Protein AF-A0A1R4K329-F1 (afdb_monomer_lite)

Secondary structure (DSSP, 8-state):
-HHHHHHHHHHHHHHHHHHHHHHHHTT----HHHHHHHHHHHHHHHHHHHHHHHHHHHHHHHSS--

Foldseek 3Di:
DVVVVVVLVVVLVVVLVVLVVVCVVVVHDRPVVVSVVVSVVVVVVVVVVVVVVVVVVVVVVVPDDD

Structure (mmCIF, N/CA/C/O backbone):
data_AF-A0A1R4K329-F1
#
_entry.id   AF-A0A1R4K329-F1
#
loop_
_atom_site.group_PDB
_atom_site.id
_atom_site.type_symbol
_atom_site.label_atom_id
_atom_site.label_alt_id
_atom_site.label_comp_id
_atom_site.label_asym_id
_atom_site.label_entity_id
_atom_site.label_seq_id
_atom_site.pdbx_PDB_ins_code
_atom_site.Cartn_x
_atom_site.Cartn_y
_atom_site.Cartn_z
_atom_site.occupancy
_atom_site.B_iso_or_equiv
_atom_site.auth_seq_id
_atom_site.auth_comp_id
_atom_site.auth_asym_id
_atom_site.auth_atom_id
_atom_site.pdbx_PDB_model_num
ATOM 1 N N . MET A 1 1 ? 7.562 -8.911 -15.736 1.00 56.00 1 MET A N 1
ATOM 2 C CA . MET A 1 1 ? 6.229 -8.312 -15.987 1.00 56.00 1 MET A CA 1
ATOM 3 C C . MET A 1 1 ? 5.108 -8.941 -15.154 1.00 56.00 1 MET A C 1
ATOM 5 O O . MET A 1 1 ? 4.619 -8.279 -14.254 1.00 56.00 1 MET A O 1
ATOM 9 N N . TRP A 1 2 ? 4.700 -10.202 -15.378 1.00 59.72 2 TRP A N 1
ATOM 10 C CA . TRP A 1 2 ? 3.598 -10.815 -14.599 1.00 59.72 2 TRP A CA 1
ATOM 11 C C . TRP A 1 2 ? 3.947 -11.087 -13.124 1.00 59.72 2 TRP A C 1
ATOM 13 O O . TRP A 1 2 ? 3.082 -10.994 -12.256 1.00 59.72 2 TRP A O 1
ATOM 23 N N . LYS A 1 3 ? 5.218 -11.402 -12.830 1.00 72.31 3 LYS A N 1
ATOM 24 C CA . LYS A 1 3 ? 5.720 -11.593 -11.457 1.00 72.31 3 LYS A CA 1
ATOM 25 C C . LYS A 1 3 ? 5.724 -10.278 -10.665 1.00 72.31 3 LYS A C 1
ATOM 27 O O . LYS A 1 3 ? 5.240 -10.255 -9.541 1.00 72.31 3 LYS A O 1
ATOM 32 N N . ASP A 1 4 ? 6.166 -9.188 -11.289 1.00 72.88 4 ASP A N 1
ATOM 33 C CA . ASP A 1 4 ? 6.219 -7.854 -10.672 1.00 72.88 4 ASP A CA 1
ATOM 34 C C . ASP A 1 4 ? 4.813 -7.314 -10.392 1.00 72.88 4 ASP A C 1
ATOM 36 O O . ASP A 1 4 ? 4.539 -6.798 -9.312 1.00 72.88 4 ASP A O 1
ATOM 40 N N . LEU A 1 5 ? 3.879 -7.535 -11.325 1.00 73.62 5 LEU A N 1
ATOM 41 C CA . LEU A 1 5 ? 2.476 -7.169 -11.143 1.00 73.62 5 LEU A CA 1
ATOM 42 C C . LEU A 1 5 ? 1.841 -7.923 -9.965 1.00 73.62 5 LEU A C 1
ATOM 44 O O . LEU A 1 5 ? 1.141 -7.320 -9.154 1.00 73.62 5 LEU A O 1
ATOM 48 N N . LYS A 1 6 ? 2.127 -9.225 -9.823 1.00 80.56 6 LYS A N 1
ATOM 49 C CA . LYS A 1 6 ? 1.683 -10.016 -8.663 1.00 80.56 6 LYS A CA 1
ATOM 50 C C . LYS A 1 6 ? 2.223 -9.462 -7.345 1.00 80.56 6 LYS A C 1
ATOM 52 O O . LYS A 1 6 ? 1.476 -9.428 -6.374 1.00 80.56 6 LYS A O 1
ATOM 57 N N . ILE A 1 7 ? 3.481 -9.020 -7.309 1.00 83.75 7 ILE A N 1
ATOM 58 C CA . ILE A 1 7 ? 4.102 -8.442 -6.107 1.00 83.75 7 ILE A CA 1
ATOM 59 C C . ILE A 1 7 ? 3.437 -7.112 -5.735 1.00 83.75 7 ILE A C 1
ATOM 61 O O . ILE A 1 7 ? 3.102 -6.905 -4.571 1.00 83.75 7 ILE A O 1
ATOM 65 N N . ILE A 1 8 ? 3.182 -6.244 -6.716 1.00 80.56 8 ILE A N 1
ATOM 66 C CA . ILE A 1 8 ? 2.508 -4.954 -6.503 1.00 80.56 8 ILE A CA 1
ATOM 67 C C . ILE A 1 8 ? 1.083 -5.165 -5.973 1.00 80.56 8 ILE A C 1
ATOM 69 O O . ILE A 1 8 ? 0.671 -4.524 -5.005 1.00 80.56 8 ILE A O 1
ATOM 73 N N . VAL A 1 9 ? 0.342 -6.106 -6.560 1.00 83.25 9 VAL A N 1
ATOM 74 C CA . VAL A 1 9 ? -1.019 -6.440 -6.118 1.00 83.25 9 VAL A CA 1
ATOM 75 C C . VAL A 1 9 ? -1.007 -7.063 -4.720 1.00 83.25 9 VAL A C 1
ATOM 77 O O . VAL A 1 9 ? -1.790 -6.657 -3.865 1.00 83.25 9 VAL A O 1
ATOM 80 N N . ALA A 1 10 ? -0.098 -8.001 -4.442 1.00 86.88 10 ALA A N 1
ATOM 81 C CA . ALA A 1 10 ? 0.027 -8.606 -3.116 1.00 86.88 10 ALA A CA 1
ATOM 82 C C . ALA A 1 10 ? 0.379 -7.563 -2.042 1.00 86.88 10 ALA A C 1
ATOM 84 O O . ALA A 1 10 ? -0.235 -7.546 -0.977 1.00 86.88 10 ALA A O 1
ATOM 85 N N . SER A 1 11 ? 1.308 -6.651 -2.345 1.00 84.75 11 SER A N 1
ATOM 86 C CA . SER A 1 11 ? 1.664 -5.524 -1.477 1.00 84.75 11 SER A CA 1
ATOM 87 C C . SER A 1 11 ? 0.449 -4.650 -1.155 1.00 84.75 11 SER A C 1
ATOM 89 O O . SER A 1 11 ? 0.222 -4.324 0.012 1.00 84.75 11 SER A O 1
ATOM 91 N N . PHE A 1 12 ? -0.385 -4.342 -2.152 1.00 84.81 12 PHE A N 1
ATOM 92 C CA . PHE A 1 12 ? -1.611 -3.574 -1.945 1.00 84.81 12 PHE A CA 1
ATOM 93 C C . PHE A 1 12 ? -2.569 -4.258 -0.968 1.00 84.81 12 PHE A C 1
ATOM 95 O O . PHE A 1 12 ? -3.031 -3.621 -0.022 1.00 84.81 12 PHE A O 1
ATOM 102 N N . PHE A 1 13 ? -2.815 -5.560 -1.138 1.00 86.88 13 PHE A N 1
ATOM 103 C CA . PHE A 1 13 ? -3.678 -6.318 -0.228 1.00 86.88 13 PHE A CA 1
ATOM 104 C C . PHE A 1 13 ? -3.127 -6.371 1.198 1.00 86.88 13 PHE A C 1
ATOM 106 O O . PHE A 1 13 ? -3.899 -6.239 2.145 1.00 86.88 13 PHE A O 1
ATOM 113 N N . VAL A 1 14 ? -1.808 -6.501 1.369 1.00 89.69 14 VAL A N 1
ATOM 114 C CA . VAL A 1 14 ? -1.171 -6.472 2.695 1.00 89.69 14 VAL A CA 1
ATOM 115 C C . VAL A 1 14 ? -1.371 -5.113 3.367 1.00 89.69 14 VAL A C 1
ATOM 117 O O . VAL A 1 14 ? -1.793 -5.059 4.519 1.00 89.69 14 VAL A O 1
ATOM 120 N N . VAL A 1 15 ? -1.141 -4.008 2.656 1.00 85.50 15 VAL A N 1
ATOM 121 C CA . VAL A 1 15 ? -1.338 -2.652 3.203 1.00 85.50 15 VAL A CA 1
ATOM 122 C C . VAL A 1 15 ? -2.811 -2.385 3.525 1.00 85.50 15 VAL A C 1
ATOM 124 O O . VAL A 1 15 ? -3.118 -1.708 4.512 1.00 85.50 15 VAL A O 1
ATOM 127 N N . LEU A 1 16 ? -3.722 -2.926 2.716 1.00 85.50 16 LEU A N 1
ATOM 128 C CA . LEU A 1 16 ? -5.162 -2.803 2.910 1.00 85.50 16 LEU A CA 1
ATOM 129 C C . LEU A 1 16 ? -5.636 -3.608 4.127 1.00 85.50 16 LEU A C 1
ATOM 131 O O . LEU A 1 16 ? -6.391 -3.079 4.940 1.00 85.50 16 LEU A O 1
ATOM 135 N N . LEU A 1 17 ? -5.122 -4.828 4.311 1.00 88.75 17 LEU A N 1
ATOM 136 C CA . LEU A 1 17 ? -5.358 -5.648 5.502 1.00 88.75 17 LEU A CA 1
ATOM 137 C C . LEU A 1 17 ? -4.781 -5.000 6.761 1.00 88.75 17 LEU A C 1
ATOM 139 O O . LEU A 1 17 ? -5.484 -4.909 7.759 1.00 88.75 17 LEU A O 1
ATOM 143 N N . ILE A 1 18 ? -3.542 -4.498 6.723 1.00 87.62 18 ILE A N 1
ATOM 144 C CA . ILE A 1 18 ? -2.934 -3.809 7.871 1.00 87.62 18 ILE A CA 1
ATOM 145 C C . ILE A 1 18 ? -3.759 -2.578 8.245 1.00 87.62 18 ILE A C 1
ATOM 147 O O . ILE A 1 18 ? -4.076 -2.408 9.419 1.00 87.62 18 ILE A O 1
ATOM 151 N N . ASN A 1 19 ? -4.152 -1.745 7.272 1.00 83.94 19 ASN A N 1
ATOM 152 C CA . ASN A 1 19 ? -4.994 -0.582 7.559 1.00 83.94 19 ASN A CA 1
ATOM 153 C C . ASN A 1 19 ? -6.375 -0.987 8.081 1.00 83.94 19 ASN A C 1
ATOM 155 O O . ASN A 1 19 ? -6.867 -0.334 8.996 1.00 83.94 19 ASN A O 1
ATOM 159 N N . GLY A 1 20 ? -6.989 -2.042 7.538 1.00 84.56 20 GLY A N 1
ATOM 160 C CA . GLY A 1 20 ? -8.281 -2.551 8.002 1.00 84.56 20 GLY A CA 1
ATOM 161 C C . GLY A 1 20 ? -8.213 -3.056 9.443 1.00 84.56 20 GLY A C 1
ATOM 162 O O . GLY A 1 20 ? -9.006 -2.636 10.285 1.00 84.56 20 GLY A O 1
ATOM 163 N N . THR A 1 21 ? -7.208 -3.876 9.753 1.00 87.38 21 THR A N 1
ATOM 164 C CA . THR A 1 21 ? -6.966 -4.413 11.098 1.00 87.38 21 THR A CA 1
ATOM 165 C C . THR A 1 21 ? -6.622 -3.307 12.093 1.00 87.38 21 THR A C 1
ATOM 167 O O . THR A 1 21 ? -7.157 -3.303 13.200 1.00 87.38 21 THR A O 1
ATOM 170 N N . LEU A 1 22 ? -5.796 -2.323 11.712 1.00 85.69 22 LEU A N 1
ATOM 171 C CA . LEU A 1 22 ? -5.536 -1.153 12.558 1.00 85.69 22 LEU A CA 1
ATOM 172 C C . LEU A 1 22 ? -6.808 -0.342 12.797 1.00 85.69 22 LEU A C 1
ATOM 174 O O . LEU A 1 22 ? -7.016 0.130 13.908 1.00 85.69 22 LEU A O 1
ATOM 178 N N . SER A 1 23 ? -7.647 -0.168 11.775 1.00 85.12 23 SER A N 1
ATOM 179 C CA . SER A 1 23 ? -8.908 0.564 11.913 1.00 85.12 23 SER A CA 1
ATOM 180 C C . SER A 1 23 ? -9.844 -0.117 12.901 1.00 85.12 23 SER A C 1
ATOM 182 O O . SER A 1 23 ? -10.447 0.559 13.731 1.00 85.12 23 SER A O 1
ATOM 184 N N . TYR A 1 24 ? -9.910 -1.447 12.837 1.00 85.88 24 TYR A N 1
ATOM 185 C CA . TYR A 1 24 ? -10.676 -2.267 13.765 1.00 85.88 24 TYR A CA 1
ATOM 186 C C . TYR A 1 24 ? -10.130 -2.168 15.199 1.00 85.88 24 TYR A C 1
ATOM 188 O O . TYR A 1 24 ? -10.892 -1.920 16.127 1.00 8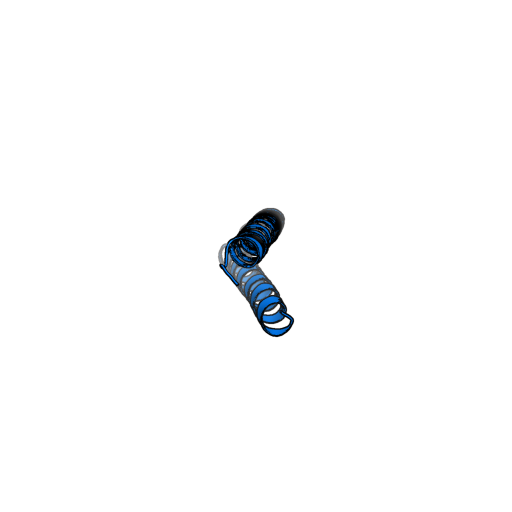5.88 24 TYR A O 1
ATOM 196 N N . LEU A 1 25 ? -8.809 -2.275 15.380 1.00 88.44 25 LEU A N 1
ATOM 197 C CA . LEU A 1 25 ? -8.155 -2.180 16.694 1.00 88.44 25 LEU A CA 1
ATOM 198 C C . LEU A 1 25 ? -8.255 -0.783 17.321 1.00 88.44 25 LEU A C 1
ATOM 200 O O . LEU A 1 25 ? -8.423 -0.659 18.530 1.00 88.44 25 LEU A O 1
ATOM 204 N N . LEU A 1 26 ? -8.135 0.270 16.512 1.00 88.69 26 LEU A N 1
ATOM 205 C CA . LEU A 1 26 ? -8.155 1.664 16.968 1.00 88.69 26 LEU A CA 1
ATOM 206 C C . LEU A 1 26 ? -9.569 2.258 17.000 1.00 88.69 26 LEU A C 1
ATOM 208 O O . LEU A 1 26 ? -9.707 3.447 17.281 1.00 88.69 26 LEU A O 1
ATOM 212 N N . ASN A 1 27 ? -10.601 1.465 16.681 1.00 84.25 27 ASN A N 1
ATOM 213 C CA . ASN A 1 27 ? -11.992 1.913 16.557 1.00 84.25 27 ASN A CA 1
ATOM 214 C C . ASN A 1 27 ? -12.130 3.175 15.677 1.00 84.25 27 ASN A C 1
ATOM 216 O O . ASN A 1 27 ? -12.921 4.082 15.937 1.00 84.25 27 ASN A O 1
ATOM 220 N N . ARG A 1 28 ? -11.285 3.258 14.644 1.00 82.25 28 ARG A N 1
ATOM 221 C CA . ARG A 1 28 ? -11.166 4.411 13.750 1.00 82.25 28 ARG A CA 1
ATOM 222 C C . ARG A 1 28 ? -11.893 4.114 12.450 1.00 82.25 28 ARG A C 1
ATOM 224 O O . ARG A 1 28 ? -11.872 2.984 11.967 1.00 82.25 28 ARG A O 1
ATOM 231 N N . GLU A 1 29 ? -12.450 5.142 11.822 1.00 79.94 29 GLU A N 1
ATOM 232 C CA . GLU A 1 29 ? -13.006 5.024 10.477 1.00 79.94 29 GLU A CA 1
ATOM 233 C C . GLU A 1 29 ? -11.948 4.549 9.472 1.00 79.94 29 GLU A C 1
ATOM 235 O O . GLU A 1 29 ? -10.868 5.142 9.323 1.00 79.94 29 GLU A O 1
ATOM 240 N N . PHE A 1 30 ? -12.276 3.466 8.768 1.00 81.81 30 PHE A N 1
ATOM 241 C CA . PHE A 1 30 ? -11.407 2.877 7.762 1.00 81.81 30 PHE A CA 1
ATOM 242 C C . PHE A 1 30 ? -11.453 3.704 6.480 1.00 81.81 30 PHE A C 1
ATOM 244 O O . PHE A 1 30 ? -12.346 3.578 5.642 1.00 81.81 30 PHE A O 1
ATOM 251 N N . LYS A 1 31 ? -10.450 4.567 6.315 1.00 80.31 31 LYS A N 1
ATOM 252 C CA . LYS A 1 31 ? -10.299 5.425 5.135 1.00 80.31 31 LYS A CA 1
ATOM 253 C C . LYS A 1 31 ? -9.637 4.672 3.978 1.00 80.31 31 LYS A C 1
ATOM 255 O O . LYS A 1 31 ? -8.535 5.014 3.554 1.00 80.31 31 LYS A O 1
ATOM 260 N N . TRP A 1 32 ? -10.333 3.670 3.447 1.00 79.12 32 TRP A N 1
ATOM 261 C CA . TRP A 1 32 ? -9.897 2.858 2.300 1.00 79.12 32 TRP A CA 1
ATOM 262 C C . TRP A 1 32 ? -9.547 3.685 1.054 1.00 79.12 32 TRP A C 1
ATOM 264 O O . TRP A 1 32 ? -8.650 3.329 0.290 1.00 79.12 32 TRP A O 1
ATOM 274 N N . TRP A 1 33 ? -10.198 4.840 0.892 1.00 80.81 33 TRP A N 1
ATOM 275 C CA . TRP A 1 33 ? -9.931 5.809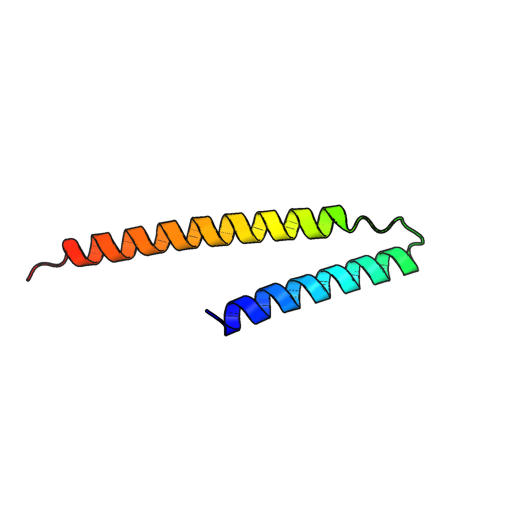 -0.170 1.00 80.81 33 TRP A CA 1
ATOM 276 C C . TRP A 1 33 ? -8.482 6.318 -0.188 1.00 80.81 33 TRP A C 1
ATOM 278 O O . TRP A 1 33 ? -7.936 6.561 -1.261 1.00 80.81 33 TRP A O 1
ATOM 288 N N . ILE A 1 34 ? -7.831 6.443 0.977 1.00 81.25 34 ILE A N 1
ATOM 289 C CA . ILE A 1 34 ? -6.421 6.863 1.068 1.00 81.25 34 ILE A CA 1
ATOM 290 C C . ILE A 1 34 ? -5.519 5.765 0.506 1.00 81.25 34 ILE A C 1
ATOM 292 O O . ILE A 1 34 ? -4.606 6.037 -0.271 1.00 81.25 34 ILE A O 1
ATOM 296 N N . THR A 1 35 ? -5.801 4.513 0.864 1.00 81.12 35 THR A N 1
ATOM 297 C CA . THR A 1 35 ? -5.052 3.345 0.393 1.00 81.12 35 THR A CA 1
ATOM 298 C C . THR A 1 35 ? -5.167 3.202 -1.125 1.00 81.12 35 THR A C 1
ATOM 300 O O . THR A 1 35 ? -4.162 2.993 -1.803 1.00 81.12 35 THR A O 1
ATOM 303 N N . VAL A 1 36 ? -6.372 3.400 -1.672 1.00 83.88 36 VAL A N 1
ATOM 304 C CA . VAL A 1 36 ? -6.624 3.410 -3.122 1.00 83.88 36 VAL A CA 1
ATOM 305 C C . VAL A 1 36 ? -5.912 4.578 -3.811 1.00 83.88 36 VAL A C 1
ATOM 307 O O . VAL A 1 36 ? -5.278 4.374 -4.845 1.00 83.88 36 VAL A O 1
ATOM 310 N N . GLY A 1 37 ? -5.955 5.782 -3.233 1.00 86.56 37 GLY A N 1
ATOM 311 C CA . GLY A 1 37 ? -5.278 6.960 -3.782 1.00 86.56 37 GLY A CA 1
ATOM 312 C C . GLY A 1 37 ? -3.762 6.779 -3.893 1.00 86.56 37 GLY A C 1
ATOM 313 O O . GLY A 1 37 ? -3.181 7.063 -4.941 1.00 86.56 37 GLY A O 1
ATOM 314 N N . ILE A 1 38 ? -3.128 6.226 -2.854 1.00 83.50 38 ILE A N 1
ATOM 315 C CA . ILE A 1 38 ? -1.690 5.913 -2.861 1.00 83.50 38 ILE A CA 1
ATOM 316 C C . ILE A 1 38 ? -1.368 4.866 -3.932 1.00 83.50 38 ILE A C 1
ATOM 318 O O . ILE A 1 38 ? -0.387 5.012 -4.661 1.00 83.50 38 ILE A O 1
ATOM 322 N N . PHE A 1 39 ? -2.203 3.835 -4.072 1.00 84.50 39 PHE A N 1
ATOM 323 C CA . PHE A 1 39 ? -1.985 2.777 -5.057 1.00 84.50 39 PHE A CA 1
ATOM 324 C C . PHE A 1 39 ? -2.098 3.270 -6.501 1.00 84.50 39 PHE A C 1
ATOM 326 O O . PHE A 1 39 ? -1.254 2.941 -7.339 1.00 84.50 39 PHE A O 1
ATOM 333 N N . LEU A 1 40 ? -3.107 4.094 -6.793 1.00 86.31 40 LEU A N 1
ATOM 334 C CA . LEU A 1 40 ? -3.272 4.714 -8.107 1.00 86.31 40 LEU A CA 1
ATOM 335 C C . LEU A 1 40 ? -2.112 5.659 -8.424 1.00 86.31 40 LEU A C 1
ATOM 337 O O . LEU A 1 40 ? -1.564 5.591 -9.524 1.00 86.31 40 LEU A O 1
ATOM 341 N N . GLY A 1 41 ? -1.690 6.478 -7.456 1.00 87.12 41 GLY A N 1
ATOM 342 C CA . GLY A 1 41 ? -0.522 7.347 -7.599 1.00 87.12 41 GLY A CA 1
ATOM 343 C C . GLY A 1 41 ? 0.744 6.551 -7.910 1.00 87.12 41 GLY A C 1
ATOM 344 O O . GLY A 1 41 ? 1.420 6.826 -8.901 1.00 87.12 41 GLY A O 1
ATOM 345 N N . PHE A 1 42 ? 1.025 5.507 -7.129 1.00 84.44 42 PHE A N 1
ATOM 346 C CA . PHE A 1 42 ? 2.185 4.643 -7.344 1.00 84.44 42 PHE A CA 1
ATOM 347 C C . PHE A 1 42 ? 2.148 3.957 -8.717 1.00 84.44 42 PHE A C 1
ATOM 349 O O . PHE A 1 42 ? 3.144 3.958 -9.436 1.00 84.44 42 PHE A O 1
ATOM 356 N N . THR A 1 43 ? 0.986 3.435 -9.120 1.00 83.62 43 THR A N 1
ATOM 357 C CA . THR A 1 43 ? 0.790 2.802 -10.435 1.00 83.62 43 THR A CA 1
ATOM 358 C C . THR A 1 43 ? 1.031 3.791 -11.575 1.00 83.62 43 THR A C 1
ATOM 360 O O . THR A 1 43 ? 1.703 3.459 -12.552 1.00 83.62 43 THR A O 1
ATOM 363 N N . PHE A 1 44 ? 0.526 5.019 -11.447 1.00 87.00 44 PHE A N 1
ATOM 364 C CA . PHE A 1 44 ? 0.701 6.068 -12.447 1.00 87.00 44 PHE A CA 1
ATOM 365 C C . PHE A 1 44 ? 2.175 6.475 -12.590 1.00 87.00 44 PHE A C 1
ATOM 367 O O . PHE A 1 44 ? 2.697 6.523 -13.705 1.00 87.00 44 PHE A O 1
ATOM 374 N N . PHE A 1 45 ? 2.874 6.684 -11.471 1.00 84.00 45 PHE A N 1
ATOM 375 C CA . PHE A 1 45 ? 4.310 6.979 -11.469 1.00 84.00 45 PHE A CA 1
ATOM 376 C C . PHE A 1 45 ? 5.146 5.825 -12.027 1.00 84.00 45 PHE A C 1
ATOM 378 O O . PHE A 1 45 ? 6.038 6.064 -12.841 1.00 84.00 45 PHE A O 1
ATOM 385 N N . TYR A 1 46 ? 4.834 4.582 -11.653 1.00 79.69 46 TYR A N 1
ATOM 386 C CA . TYR A 1 46 ? 5.493 3.394 -12.195 1.00 79.69 46 TYR A CA 1
ATOM 387 C C . TYR A 1 46 ? 5.325 3.316 -13.717 1.00 79.69 46 TYR A C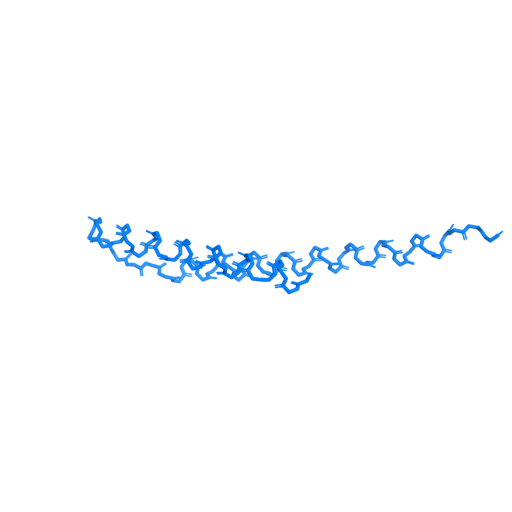 1
ATOM 389 O O . TYR A 1 46 ? 6.298 3.134 -14.447 1.00 79.69 46 TYR A O 1
ATOM 397 N N . TYR A 1 47 ? 4.109 3.540 -14.219 1.00 80.00 47 TYR A N 1
ATOM 398 C CA . TYR A 1 47 ? 3.833 3.517 -15.653 1.00 80.00 47 TYR A CA 1
ATOM 399 C C . TYR A 1 47 ? 4.574 4.623 -16.422 1.00 80.00 47 TYR A C 1
ATOM 401 O O . TYR A 1 47 ? 5.135 4.370 -17.492 1.00 80.00 47 TYR A O 1
ATOM 409 N N . LEU A 1 48 ? 4.619 5.841 -15.872 1.00 81.00 48 LEU A N 1
ATOM 410 C CA . LEU A 1 48 ? 5.368 6.950 -16.466 1.00 81.00 48 LEU A CA 1
ATOM 411 C C . LEU A 1 48 ? 6.884 6.717 -16.438 1.00 81.00 48 LEU A C 1
ATOM 413 O O . LEU A 1 48 ? 7.556 7.010 -17.427 1.00 81.00 48 LEU A O 1
ATOM 417 N N . GLY A 1 49 ? 7.418 6.166 -15.346 1.00 72.88 49 GLY A N 1
ATOM 418 C CA . GLY A 1 49 ? 8.835 5.818 -15.220 1.00 72.88 49 GLY A CA 1
ATOM 419 C C . GLY A 1 49 ? 9.261 4.745 -16.223 1.00 72.88 49 GLY A C 1
ATOM 420 O O . GLY A 1 49 ? 10.251 4.920 -16.929 1.00 72.88 49 GLY A O 1
ATOM 421 N N . VAL A 1 50 ? 8.459 3.687 -16.379 1.00 66.88 50 VAL A N 1
ATOM 422 C CA . VAL A 1 50 ? 8.708 2.622 -17.367 1.00 66.88 50 VAL A CA 1
ATOM 423 C C . VAL A 1 50 ? 8.677 3.160 -18.803 1.00 66.88 50 VAL A C 1
ATOM 425 O O . VAL A 1 50 ? 9.482 2.745 -19.635 1.00 66.88 50 VAL A O 1
ATOM 428 N N . ARG A 1 51 ? 7.784 4.111 -19.115 1.00 62.09 51 ARG A N 1
ATOM 429 C CA . ARG A 1 51 ? 7.750 4.749 -20.444 1.00 62.09 51 ARG A CA 1
ATOM 430 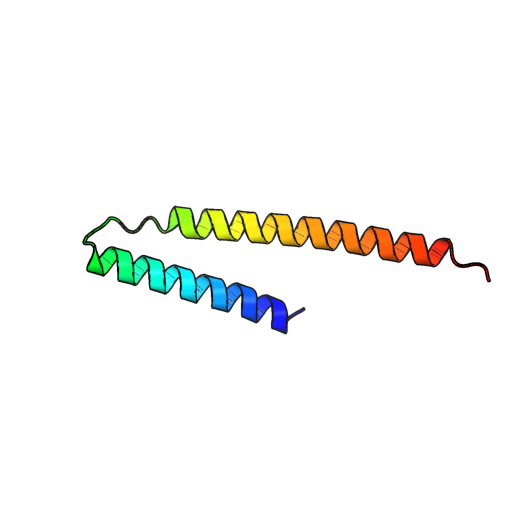C C . ARG A 1 51 ? 8.969 5.624 -20.730 1.00 62.09 51 ARG A C 1
ATOM 432 O O . ARG A 1 51 ? 9.339 5.734 -21.895 1.00 62.09 51 ARG A O 1
ATOM 439 N N . LYS A 1 52 ? 9.563 6.253 -19.712 1.00 59.16 52 LYS A N 1
ATOM 440 C CA . LYS A 1 52 ? 10.817 7.003 -19.879 1.00 59.16 52 LYS A CA 1
ATOM 441 C C . LYS A 1 52 ? 11.987 6.057 -20.132 1.00 59.16 52 LYS A C 1
ATOM 443 O O . LYS A 1 52 ? 12.667 6.217 -21.132 1.00 59.16 52 LYS A O 1
ATOM 448 N N . HIS A 1 53 ? 12.111 5.001 -19.332 1.00 56.59 53 HIS A N 1
ATOM 449 C CA . HIS A 1 53 ? 13.209 4.040 -19.468 1.00 56.59 53 HIS A CA 1
ATOM 450 C C . HIS A 1 53 ? 13.223 3.318 -20.828 1.00 56.59 53 HIS A C 1
ATOM 452 O O . HIS A 1 53 ? 14.283 3.066 -21.386 1.00 56.59 53 HIS A O 1
ATOM 458 N N . LYS A 1 54 ? 12.043 3.035 -21.401 1.00 55.41 54 LYS A N 1
ATOM 459 C CA . LYS A 1 54 ? 11.937 2.475 -22.760 1.00 55.41 54 LYS A CA 1
ATOM 460 C C . LYS A 1 54 ? 12.342 3.441 -23.875 1.00 55.41 54 LYS A C 1
ATOM 462 O O . LYS A 1 54 ? 12.687 2.978 -24.952 1.00 55.41 54 LYS A O 1
ATOM 467 N N . LYS A 1 55 ? 12.225 4.755 -23.664 1.00 54.97 55 LYS A N 1
ATOM 468 C CA . LYS A 1 55 ? 12.645 5.750 -24.661 1.00 54.97 55 LYS A CA 1
ATOM 469 C C . LYS A 1 55 ? 14.155 5.949 -24.666 1.00 54.97 55 LYS A C 1
ATOM 471 O O . LYS A 1 55 ? 14.696 6.259 -25.718 1.00 54.97 55 LYS A O 1
ATOM 476 N N . ASP A 1 56 ? 14.811 5.769 -23.527 1.00 56.34 56 ASP A N 1
ATOM 477 C CA . ASP A 1 56 ? 16.265 5.892 -23.440 1.00 56.34 56 ASP A CA 1
ATOM 478 C C . ASP A 1 56 ? 16.959 4.662 -24.065 1.00 56.34 56 ASP A C 1
ATOM 480 O O . ASP A 1 56 ? 17.862 4.833 -24.876 1.00 56.34 56 ASP A O 1
ATOM 484 N N . GLU A 1 57 ? 16.442 3.440 -23.851 1.00 55.84 57 GLU A N 1
ATOM 485 C CA . GLU A 1 57 ? 16.955 2.219 -24.516 1.00 55.84 57 GLU A CA 1
ATOM 486 C C . GLU A 1 57 ? 16.842 2.240 -26.056 1.00 55.84 57 GLU A C 1
ATOM 488 O O . GLU A 1 57 ? 17.693 1.678 -26.741 1.00 55.84 57 GLU A O 1
ATOM 493 N N . ASP A 1 58 ? 15.798 2.862 -26.617 1.00 56.16 58 ASP A N 1
ATOM 494 C CA . ASP A 1 58 ? 15.585 2.930 -28.075 1.00 56.16 58 ASP A CA 1
ATOM 495 C C . ASP A 1 58 ? 16.507 3.972 -28.744 1.00 56.16 58 ASP A C 1
ATOM 497 O O . ASP A 1 58 ? 16.937 3.794 -29.882 1.00 56.16 58 ASP A O 1
ATOM 501 N N . ASN A 1 59 ? 16.872 5.041 -28.022 1.00 56.69 59 ASN A N 1
ATOM 502 C CA . ASN A 1 59 ? 17.828 6.040 -28.511 1.00 56.69 59 ASN A CA 1
ATOM 503 C C . ASN A 1 59 ? 19.276 5.522 -28.468 1.00 56.69 59 ASN A C 1
ATOM 505 O O . ASN A 1 59 ? 20.018 5.747 -29.422 1.00 56.69 59 ASN A O 1
ATOM 509 N N . ASP A 1 60 ? 19.662 4.766 -27.434 1.00 57.25 60 ASP A N 1
ATOM 510 C CA . ASP A 1 60 ? 21.005 4.166 -27.344 1.00 57.25 60 ASP A CA 1
ATOM 511 C C . ASP A 1 60 ? 21.250 3.092 -28.429 1.00 57.25 60 ASP A C 1
ATOM 513 O O . ASP A 1 60 ? 22.378 2.896 -28.892 1.00 57.25 60 ASP A O 1
ATOM 517 N N . TYR A 1 61 ? 20.190 2.421 -28.901 1.00 55.69 61 TYR A N 1
ATOM 518 C CA . TYR A 1 61 ? 20.268 1.479 -30.027 1.00 55.69 61 TYR A CA 1
ATOM 519 C C . TYR A 1 61 ? 20.531 2.163 -31.376 1.00 55.69 61 TYR A C 1
ATOM 521 O O . TYR A 1 61 ? 21.119 1.549 -32.270 1.00 55.69 61 TYR A O 1
ATOM 529 N N . PHE A 1 62 ? 20.101 3.416 -31.535 1.00 57.75 62 PHE A N 1
ATOM 530 C CA . PHE A 1 62 ? 20.330 4.200 -32.750 1.00 57.75 62 PHE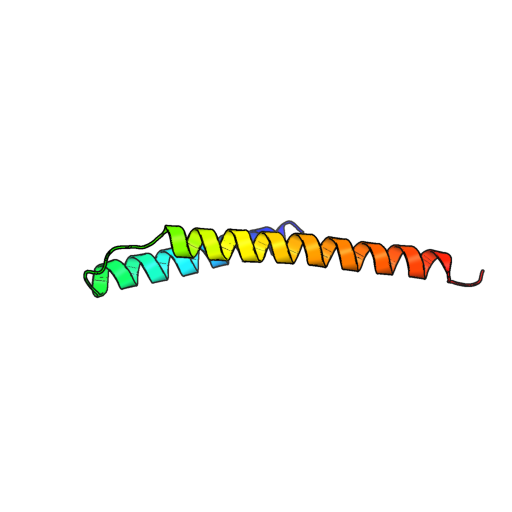 A CA 1
ATOM 531 C C . PHE A 1 62 ? 21.696 4.902 -32.771 1.00 57.75 62 PHE A C 1
ATOM 533 O O . PHE A 1 62 ? 22.171 5.222 -33.860 1.00 57.75 62 PHE A O 1
ATOM 540 N N . ASP A 1 63 ? 22.333 5.096 -31.611 1.00 59.28 63 ASP A N 1
ATOM 541 C CA . ASP A 1 63 ? 23.628 5.788 -31.475 1.00 59.28 63 ASP A CA 1
ATOM 542 C C . ASP A 1 63 ? 24.841 4.833 -31.404 1.00 59.28 63 ASP A C 1
ATOM 544 O O . ASP A 1 63 ? 25.993 5.263 -31.331 1.00 59.28 63 ASP A O 1
ATOM 548 N N . SER A 1 64 ? 24.615 3.513 -31.464 1.00 48.22 64 SER A N 1
ATOM 549 C CA . SER A 1 64 ? 25.704 2.533 -31.558 1.00 48.22 64 SER A CA 1
ATOM 550 C C . SER A 1 64 ? 26.325 2.530 -32.967 1.00 48.22 64 SER A C 1
ATOM 552 O O . SER A 1 64 ? 25.622 2.244 -33.943 1.00 48.22 64 SER A O 1
ATOM 554 N N . PRO A 1 65 ? 27.639 2.804 -33.114 1.00 58.25 65 PRO A N 1
ATOM 555 C CA . PRO A 1 65 ? 28.299 2.781 -34.413 1.00 58.25 65 PRO A CA 1
ATOM 556 C C . PRO A 1 65 ? 28.391 1.33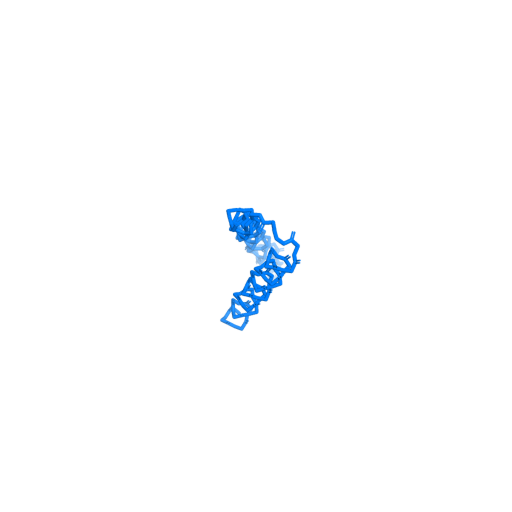3 -34.918 1.00 58.25 65 PRO A C 1
ATOM 558 O O . PRO A 1 65 ? 28.796 0.435 -34.178 1.00 58.25 65 PRO A O 1
ATOM 561 N N . LYS A 1 66 ? 27.979 1.119 -36.172 1.00 57.06 66 LYS A N 1
ATOM 562 C CA . LYS A 1 66 ? 28.137 -0.148 -36.904 1.00 57.06 66 LYS A CA 1
ATOM 563 C C . LYS A 1 66 ? 29.590 -0.429 -37.262 1.00 57.06 66 LYS A C 1
ATOM 565 O O . LYS A 1 66 ? 30.305 0.542 -37.593 1.00 57.06 66 LYS A O 1
#

Sequence (66 aa):
MWKDLKIIVASFFVVLLINGTLSYLLNREFKWWITVGIFLGFTFFYYLGVRKHKKDEDNDYFDSPK

Radius of gyration: 18.53 Å; chains: 1; bounding box: 41×19×54 Å

Organism: NCBI:txid1255609

pLDDT: mean 75.78, std 12.38, range [48.22, 89.69]